Protein AF-A0A150HZQ1-F1 (afdb_monomer_lite)

Sequence (81 aa):
MQNDSNLNYVAHLIIETFTENGMDAPYIADKTQQFLGHHSKGESLEWACNFLDRKNQATLAEKLGVTVEMLRVTGKVLAKI

pLDDT: mean 91.67, std 12.23, range [39.03, 98.06]

Organism: NCBI:txid52133

Secondary structure (DSSP, 8-state):
---GGGS-HHHHHHHHHHHHTT--HHHHHHHHHHHHT--SHHHHHHHHHHH--HHHHHHHHHHTTS-HHHHHHHHHHHTT-

Foldseek 3Di:
DPPLVQADPLLVLLLVLCVVVPHDPVVSVVSSVVRSPPPDSLVSLLCCLPPDDPSSLCSSCVVVVHHSVVSVVSNVVVVPD

Radius of gyration: 12.19 Å; chains: 1; bounding box: 26×38×25 Å

Structure (mmCIF, N/CA/C/O backbone):
data_AF-A0A150HZQ1-F1
#
_entry.id   AF-A0A150HZQ1-F1
#
loop_
_atom_site.group_PDB
_atom_site.id
_atom_site.type_symbol
_atom_site.label_atom_id
_atom_site.label_alt_id
_atom_site.label_comp_id
_atom_site.label_asym_id
_atom_site.label_entity_id
_atom_site.label_seq_id
_atom_site.pdbx_PDB_ins_code
_atom_site.Cartn_x
_atom_site.Cartn_y
_atom_site.Cartn_z
_atom_site.occupancy
_atom_site.B_iso_or_equiv
_atom_site.auth_seq_id
_atom_site.auth_comp_id
_atom_site.auth_asym_id
_atom_site.auth_atom_id
_atom_site.pdbx_PDB_model_num
ATOM 1 N N . MET A 1 1 ? 9.560 18.186 -9.158 1.00 39.03 1 MET A N 1
ATOM 2 C CA . MET A 1 1 ? 8.481 17.229 -8.842 1.00 39.03 1 MET A CA 1
ATOM 3 C C . MET A 1 1 ? 8.793 15.980 -9.645 1.00 39.03 1 MET A C 1
ATOM 5 O O . MET A 1 1 ? 8.874 16.092 -10.861 1.00 39.03 1 MET A O 1
ATOM 9 N N . GLN A 1 2 ? 9.161 14.871 -8.995 1.00 44.47 2 GLN A N 1
ATOM 10 C CA . GLN A 1 2 ? 9.412 13.615 -9.712 1.00 44.47 2 GLN A CA 1
ATOM 11 C C . GLN A 1 2 ? 8.089 13.165 -10.343 1.00 44.47 2 GLN A C 1
ATOM 13 O O . GLN A 1 2 ? 7.048 13.238 -9.700 1.00 44.47 2 GLN A O 1
ATOM 18 N N . ASN A 1 3 ? 8.125 12.810 -11.627 1.00 46.00 3 ASN A N 1
ATOM 19 C CA . ASN A 1 3 ? 6.958 12.341 -12.365 1.00 46.00 3 ASN A CA 1
ATOM 20 C C . ASN A 1 3 ? 6.513 10.995 -11.784 1.00 46.00 3 ASN A C 1
ATOM 22 O O . ASN A 1 3 ? 7.003 9.949 -12.204 1.00 46.00 3 ASN A O 1
ATOM 26 N N . ASP A 1 4 ? 5.530 11.019 -10.889 1.00 56.81 4 ASP A N 1
ATOM 27 C CA . ASP A 1 4 ? 4.798 9.820 -10.475 1.00 56.81 4 ASP A CA 1
ATOM 28 C C . ASP A 1 4 ? 4.003 9.197 -11.645 1.00 56.81 4 ASP A C 1
ATOM 30 O O . ASP A 1 4 ? 3.377 8.162 -11.469 1.00 56.81 4 ASP A O 1
ATOM 34 N N . SER A 1 5 ? 4.039 9.770 -12.861 1.00 60.78 5 SER A N 1
ATOM 35 C CA . SER A 1 5 ? 3.230 9.346 -14.018 1.00 60.78 5 SER A CA 1
ATOM 36 C C . SER A 1 5 ? 3.462 7.907 -14.492 1.00 60.78 5 SER A C 1
ATOM 38 O O . SER A 1 5 ? 2.732 7.442 -15.362 1.00 60.78 5 SER A O 1
ATOM 40 N N . ASN A 1 6 ? 4.484 7.223 -13.972 1.00 84.88 6 ASN A N 1
ATOM 41 C CA . ASN A 1 6 ? 4.801 5.837 -14.311 1.00 84.88 6 ASN A CA 1
ATOM 42 C C . ASN A 1 6 ? 4.361 4.832 -13.239 1.00 84.88 6 ASN A C 1
ATOM 44 O O . ASN A 1 6 ? 4.440 3.628 -13.481 1.00 84.88 6 ASN A O 1
ATOM 48 N N . LEU A 1 7 ? 3.903 5.284 -12.066 1.00 92.75 7 LEU A N 1
ATOM 49 C CA . LEU A 1 7 ? 3.373 4.367 -11.067 1.00 92.75 7 LEU A CA 1
ATOM 50 C C . LEU A 1 7 ? 2.072 3.753 -11.584 1.00 92.75 7 LEU A C 1
ATOM 52 O O . LEU A 1 7 ? 1.196 4.411 -12.148 1.00 92.75 7 LEU A O 1
A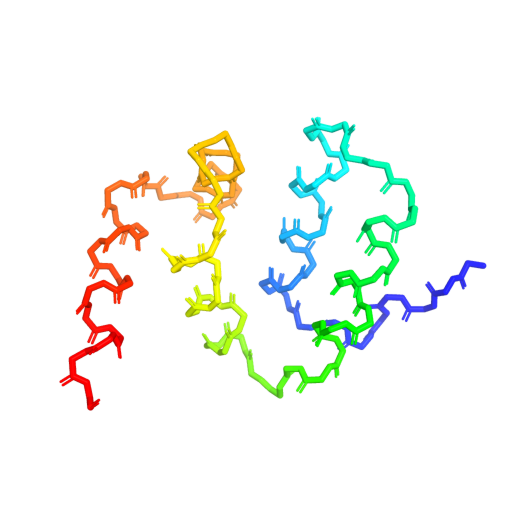TOM 56 N N . ASN A 1 8 ? 1.910 2.453 -11.362 1.00 94.88 8 ASN A N 1
ATOM 57 C CA . ASN A 1 8 ? 0.610 1.852 -11.589 1.00 94.88 8 ASN A CA 1
ATOM 58 C C . ASN A 1 8 ? -0.386 2.358 -10.526 1.00 94.88 8 ASN A C 1
ATOM 60 O O . ASN A 1 8 ? -0.018 2.751 -9.423 1.00 94.88 8 ASN A O 1
ATOM 64 N N . TYR A 1 9 ? -1.676 2.313 -10.858 1.00 95.06 9 TYR A N 1
ATOM 65 C CA . TYR A 1 9 ? -2.743 2.818 -9.986 1.00 95.06 9 TYR A CA 1
ATOM 66 C C . TYR A 1 9 ? -2.691 2.311 -8.530 1.00 95.06 9 TYR A C 1
ATOM 68 O O . TYR A 1 9 ? -2.915 3.091 -7.613 1.00 95.06 9 TYR A O 1
ATOM 76 N N . VAL A 1 10 ? -2.364 1.033 -8.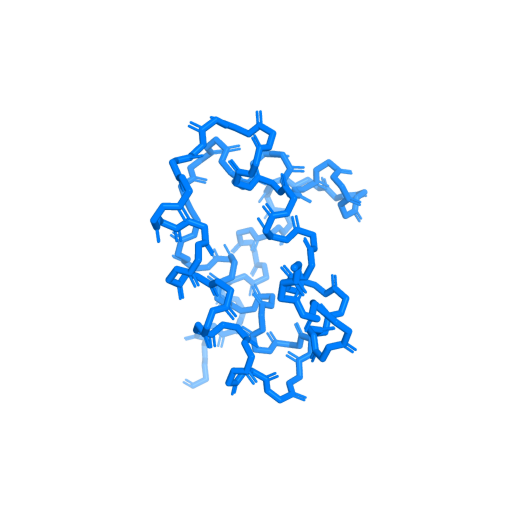295 1.00 96.25 10 VAL A N 1
ATOM 77 C CA . VAL A 1 10 ? -2.291 0.492 -6.924 1.00 96.25 10 VAL A CA 1
ATOM 78 C C . VAL A 1 10 ? -1.073 1.054 -6.192 1.00 96.25 10 VAL A C 1
ATOM 80 O O . VAL A 1 10 ? -1.192 1.445 -5.036 1.00 96.25 10 VAL A O 1
ATOM 83 N N . ALA A 1 11 ? 0.073 1.165 -6.867 1.00 97.12 11 ALA A N 1
ATOM 84 C CA . ALA A 1 11 ? 1.255 1.813 -6.305 1.00 97.12 11 ALA A CA 1
ATOM 85 C C . ALA A 1 11 ? 0.991 3.270 -5.897 1.00 97.12 11 ALA A C 1
ATOM 87 O O . ALA A 1 11 ? 1.383 3.669 -4.803 1.00 97.12 11 ALA A O 1
ATOM 88 N N . HIS A 1 12 ? 0.269 4.038 -6.720 1.00 96.94 12 HIS A N 1
ATOM 89 C CA . HIS A 1 12 ? -0.144 5.397 -6.359 1.00 96.94 12 HIS A CA 1
ATOM 90 C C . HIS A 1 12 ? -0.936 5.432 -5.045 1.00 96.94 12 HIS A C 1
ATOM 92 O O . HIS A 1 12 ? -0.594 6.202 -4.151 1.00 96.94 12 HIS A O 1
ATOM 98 N N . LEU A 1 13 ? -1.934 4.558 -4.882 1.00 97.38 13 LEU A N 1
ATOM 99 C CA . LEU A 1 13 ? -2.732 4.501 -3.650 1.00 97.38 13 LEU A CA 1
ATOM 100 C C . LEU A 1 13 ? -1.900 4.113 -2.418 1.00 97.38 13 LEU A C 1
ATOM 102 O O . LEU A 1 13 ? -2.172 4.587 -1.312 1.00 97.38 13 LEU A O 1
ATOM 106 N N . ILE A 1 14 ? -0.878 3.271 -2.590 1.00 97.75 14 ILE A N 1
ATOM 107 C CA . ILE A 1 14 ? 0.049 2.915 -1.507 1.00 97.75 14 ILE A CA 1
ATOM 108 C C . ILE A 1 14 ? 0.889 4.135 -1.100 1.00 97.75 14 ILE A C 1
ATOM 110 O O . ILE A 1 14 ? 1.023 4.420 0.089 1.00 97.75 14 ILE A O 1
ATOM 114 N N . ILE A 1 15 ? 1.419 4.892 -2.063 1.00 97.69 15 ILE A N 1
ATOM 115 C CA . ILE A 1 15 ? 2.196 6.110 -1.784 1.00 97.69 15 ILE A CA 1
ATOM 116 C C . ILE A 1 15 ? 1.341 7.194 -1.113 1.00 97.69 15 ILE A C 1
ATOM 118 O O . ILE A 1 15 ? 1.776 7.812 -0.136 1.00 97.69 15 ILE A O 1
ATOM 122 N N . GLU A 1 16 ? 0.102 7.387 -1.566 1.00 97.12 16 GLU A N 1
ATOM 123 C CA . GLU A 1 16 ? -0.849 8.273 -0.889 1.00 97.12 16 GLU A CA 1
ATOM 124 C C . GLU A 1 16 ? -1.111 7.823 0.549 1.00 97.12 16 GLU A C 1
ATOM 126 O O . GLU A 1 16 ? -1.118 8.646 1.459 1.00 97.12 16 GLU A O 1
ATOM 131 N N . THR A 1 17 ? -1.256 6.513 0.771 1.00 98.00 17 THR A N 1
ATOM 132 C CA . THR A 1 17 ? -1.445 5.944 2.110 1.00 98.00 17 THR A CA 1
ATOM 133 C C . THR A 1 17 ? -0.281 6.292 3.038 1.00 98.00 17 THR A C 1
ATOM 135 O O . THR A 1 17 ? -0.503 6.699 4.178 1.00 98.00 17 THR A O 1
ATOM 138 N N . PHE A 1 18 ? 0.964 6.186 2.563 1.00 97.88 18 PHE A N 1
ATOM 139 C CA . PHE A 1 18 ? 2.134 6.585 3.349 1.00 97.88 18 PHE A CA 1
ATOM 140 C C . PHE A 1 18 ? 2.143 8.079 3.665 1.00 97.88 18 PHE A C 1
ATOM 142 O O . PHE A 1 18 ? 2.445 8.462 4.796 1.00 97.88 18 PHE A O 1
ATOM 149 N N . THR A 1 19 ? 1.766 8.905 2.690 1.00 96.50 19 THR A N 1
ATOM 150 C CA . THR A 1 19 ? 1.678 10.361 2.849 1.00 96.50 19 THR A CA 1
ATOM 151 C C . THR A 1 19 ? 0.638 10.737 3.906 1.00 96.50 19 THR A C 1
ATOM 153 O O . THR A 1 19 ? 0.944 11.473 4.842 1.00 96.50 19 THR A O 1
ATOM 156 N N . GLU A 1 20 ? -0.570 10.176 3.823 1.00 96.75 20 GLU A N 1
ATOM 157 C CA . GLU A 1 20 ? -1.663 10.419 4.776 1.00 96.75 20 GLU A CA 1
ATOM 158 C C . GLU A 1 20 ? -1.335 9.920 6.185 1.00 96.75 20 GLU A C 1
ATOM 160 O O . GLU A 1 20 ? -1.710 10.541 7.180 1.00 96.75 20 GLU A O 1
ATOM 165 N N . ASN A 1 21 ? -0.584 8.822 6.288 1.00 97.25 21 ASN A N 1
ATOM 166 C CA . ASN A 1 21 ? -0.173 8.272 7.573 1.00 97.25 21 ASN A CA 1
ATOM 167 C C . ASN A 1 21 ? 1.058 8.949 8.184 1.00 97.25 21 ASN A C 1
ATOM 169 O O . ASN A 1 21 ? 1.435 8.564 9.300 1.00 97.25 21 ASN A O 1
ATOM 173 N N . GLY A 1 22 ? 1.619 9.963 7.516 1.00 96.38 22 GLY A N 1
ATOM 174 C CA . GLY A 1 22 ? 2.701 10.804 8.024 1.00 96.38 22 GLY A CA 1
ATOM 175 C C . GLY A 1 22 ? 4.088 10.173 7.921 1.00 96.38 22 GLY A C 1
ATOM 176 O O . GLY A 1 22 ? 4.948 10.482 8.744 1.00 96.38 22 GLY A O 1
ATOM 177 N N . MET A 1 23 ? 4.301 9.273 6.956 1.00 96.44 23 MET A N 1
ATOM 178 C CA . MET A 1 23 ? 5.637 8.744 6.673 1.00 96.44 23 MET A CA 1
ATOM 179 C C . MET A 1 23 ? 6.552 9.853 6.149 1.00 96.44 23 MET A C 1
ATOM 181 O O . MET A 1 23 ? 6.104 10.793 5.490 1.00 96.44 23 MET A O 1
ATOM 185 N N . ASP A 1 24 ? 7.845 9.750 6.447 1.00 96.88 24 ASP A N 1
ATOM 186 C CA . ASP A 1 24 ? 8.808 10.763 6.034 1.00 96.88 24 ASP A CA 1
ATOM 187 C C . ASP A 1 24 ? 9.094 10.734 4.521 1.00 96.88 24 ASP A C 1
ATOM 189 O O . ASP A 1 24 ? 8.904 9.733 3.824 1.00 96.88 24 ASP A O 1
ATOM 193 N N . ALA A 1 25 ? 9.541 11.878 3.998 1.00 94.88 25 ALA A N 1
ATOM 194 C CA . ALA A 1 25 ? 9.813 12.038 2.574 1.00 94.88 25 ALA A CA 1
ATOM 195 C C . ALA A 1 25 ? 10.903 11.081 2.040 1.00 94.88 25 ALA A C 1
ATOM 197 O O . ALA A 1 25 ? 10.711 10.564 0.938 1.00 94.88 25 ALA A O 1
ATOM 198 N N . PRO A 1 26 ? 12.011 10.800 2.764 1.00 97.19 26 PRO A N 1
ATOM 199 C CA . PRO A 1 26 ? 12.968 9.768 2.359 1.00 97.19 26 PRO A CA 1
ATOM 200 C C . PRO A 1 26 ? 12.344 8.379 2.187 1.00 97.19 26 PRO A C 1
ATOM 202 O O . PRO A 1 26 ? 12.598 7.721 1.180 1.00 97.19 26 PRO A O 1
ATOM 205 N N . TYR A 1 27 ? 11.497 7.953 3.124 1.00 95.38 27 TYR A N 1
ATOM 206 C CA . TYR A 1 27 ? 10.788 6.679 3.056 1.00 95.38 27 TYR A CA 1
ATOM 207 C C . TYR A 1 27 ? 9.833 6.629 1.863 1.00 95.38 27 TYR A C 1
ATOM 209 O O . TYR A 1 27 ? 9.821 5.655 1.112 1.00 95.38 27 TYR A O 1
ATOM 217 N N . ILE A 1 28 ? 9.049 7.692 1.660 1.00 96.44 28 ILE A N 1
ATOM 218 C CA . ILE A 1 28 ? 8.124 7.785 0.526 1.00 96.44 28 ILE A CA 1
ATOM 219 C C . ILE A 1 28 ? 8.899 7.734 -0.795 1.00 96.44 28 ILE A C 1
ATOM 221 O O . ILE A 1 28 ? 8.521 6.979 -1.685 1.00 96.44 28 ILE A O 1
ATOM 225 N N . ALA A 1 29 ? 10.012 8.463 -0.910 1.00 96.00 29 ALA A N 1
ATOM 226 C CA . ALA A 1 29 ? 10.848 8.454 -2.108 1.00 96.00 29 ALA A CA 1
ATOM 227 C C . ALA A 1 29 ? 11.444 7.063 -2.394 1.00 96.00 29 ALA A C 1
ATOM 229 O O . ALA A 1 29 ? 11.397 6.612 -3.538 1.00 96.00 29 ALA A O 1
ATOM 230 N N . ASP A 1 30 ? 11.950 6.365 -1.370 1.00 96.69 30 ASP A N 1
ATOM 231 C CA . ASP A 1 30 ? 12.437 4.982 -1.483 1.00 96.69 30 ASP A CA 1
ATOM 232 C C . ASP A 1 30 ? 11.344 4.039 -2.004 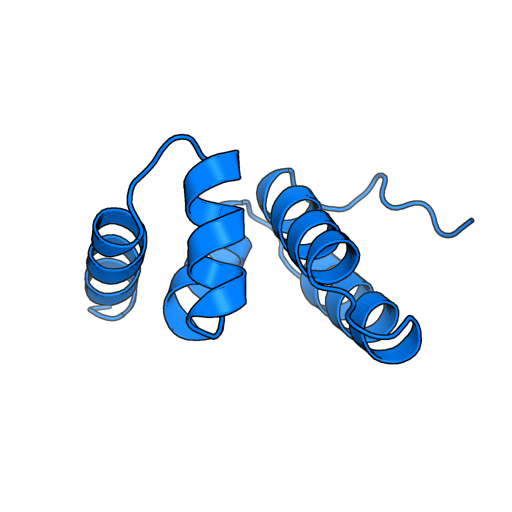1.00 96.69 30 ASP A C 1
ATOM 234 O O . ASP A 1 30 ? 11.542 3.314 -2.981 1.00 96.69 30 ASP A O 1
ATOM 238 N N . LYS A 1 31 ? 10.148 4.096 -1.409 1.00 96.12 31 LYS A N 1
ATOM 239 C CA . LYS A 1 31 ? 9.012 3.260 -1.818 1.00 96.12 31 LYS A CA 1
ATOM 240 C C . LYS A 1 31 ? 8.520 3.609 -3.218 1.00 96.12 31 LYS A C 1
ATOM 242 O O . LYS A 1 31 ? 8.207 2.702 -3.984 1.00 96.12 31 LYS A O 1
ATOM 247 N N . THR A 1 32 ? 8.506 4.886 -3.593 1.00 95.62 32 THR A N 1
ATOM 248 C CA . THR A 1 32 ? 8.180 5.310 -4.960 1.00 95.62 32 THR A CA 1
ATOM 249 C C . THR A 1 32 ? 9.160 4.703 -5.959 1.00 95.62 32 THR A C 1
ATOM 251 O O . THR A 1 32 ? 8.724 4.117 -6.948 1.00 95.62 32 THR A O 1
ATOM 254 N N . GLN A 1 33 ? 10.471 4.755 -5.691 1.00 95.56 33 GLN A N 1
ATOM 255 C CA . GLN A 1 33 ? 11.473 4.113 -6.553 1.00 95.56 33 GLN A CA 1
ATOM 256 C C . GLN A 1 33 ? 11.281 2.595 -6.628 1.00 95.56 33 GLN A C 1
ATOM 258 O O . GLN A 1 33 ? 11.341 2.026 -7.716 1.00 95.56 33 GLN A O 1
ATOM 263 N N . GLN A 1 34 ? 10.980 1.947 -5.501 1.00 95.62 34 GLN A N 1
ATOM 264 C CA . GLN A 1 34 ? 10.667 0.521 -5.466 1.00 95.62 34 GLN A CA 1
ATOM 265 C C . GLN A 1 34 ? 9.469 0.181 -6.373 1.00 95.62 34 GLN A C 1
ATOM 267 O O . GLN A 1 34 ? 9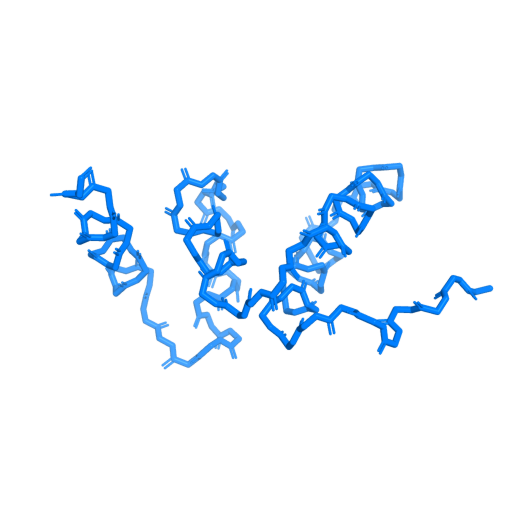.547 -0.740 -7.186 1.00 95.62 34 GLN A O 1
ATOM 272 N N . PHE A 1 35 ? 8.369 0.933 -6.277 1.00 96.31 35 PHE A N 1
ATOM 273 C CA . PHE A 1 35 ? 7.153 0.647 -7.041 1.00 96.31 35 PHE A CA 1
ATOM 274 C C . PHE A 1 35 ? 7.219 1.033 -8.516 1.00 96.31 35 PHE A C 1
ATOM 276 O O . PHE A 1 35 ? 6.454 0.483 -9.306 1.00 96.31 35 PHE A O 1
ATOM 283 N N . LEU A 1 36 ? 8.138 1.913 -8.918 1.00 94.69 36 LEU A N 1
ATOM 284 C CA . LEU A 1 36 ? 8.442 2.121 -10.337 1.00 94.69 36 LEU A CA 1
ATOM 285 C C . LEU A 1 36 ? 8.990 0.846 -11.001 1.00 94.69 36 LEU A C 1
ATOM 287 O O . LEU A 1 36 ? 8.870 0.696 -12.214 1.00 94.69 36 LEU A O 1
ATOM 291 N N . GLY A 1 37 ? 9.550 -0.082 -10.217 1.00 93.56 37 GLY A N 1
ATOM 292 C CA . GLY A 1 37 ? 9.958 -1.408 -10.680 1.00 93.56 37 GLY A CA 1
ATOM 293 C C . GLY A 1 37 ? 8.821 -2.431 -10.786 1.00 93.56 37 GLY A C 1
ATOM 294 O O . GLY A 1 37 ? 9.056 -3.518 -11.299 1.00 93.56 37 GLY A O 1
ATOM 295 N N . HIS A 1 38 ? 7.608 -2.121 -10.313 1.00 94.06 38 HIS A N 1
ATOM 296 C CA . HIS A 1 38 ? 6.469 -3.038 -10.402 1.00 94.06 38 HIS A CA 1
ATOM 297 C C . HIS A 1 38 ? 5.781 -2.890 -11.761 1.00 94.06 38 HIS A C 1
ATOM 299 O O . HIS A 1 38 ? 5.224 -1.836 -12.086 1.00 94.06 38 HIS A O 1
ATOM 305 N N . HIS A 1 39 ? 5.762 -3.965 -12.544 1.00 90.12 39 HIS A N 1
ATOM 306 C CA . HIS A 1 39 ? 5.238 -3.960 -13.909 1.00 90.12 39 HIS A CA 1
ATOM 307 C C . HIS A 1 39 ? 3.715 -4.109 -13.967 1.00 90.12 39 HIS A C 1
ATOM 309 O O . HIS A 1 39 ? 3.093 -3.803 -14.987 1.00 90.12 39 HIS A O 1
ATOM 315 N N . SER A 1 40 ? 3.092 -4.551 -12.873 1.00 93.75 40 SER A N 1
ATOM 316 C CA . SER A 1 40 ? 1.653 -4.773 -12.807 1.00 93.75 40 SER A CA 1
ATOM 317 C C . SER A 1 40 ? 1.022 -4.251 -11.517 1.00 93.75 40 SER A C 1
ATOM 319 O O . SER A 1 40 ? 1.642 -4.153 -10.459 1.00 93.75 40 SER A O 1
ATOM 321 N N . LYS A 1 41 ? -0.282 -3.960 -11.594 1.00 95.12 41 LYS A N 1
ATOM 322 C CA . LYS A 1 41 ? -1.103 -3.649 -10.411 1.00 95.12 41 LYS A CA 1
ATOM 323 C C . LYS A 1 41 ? -1.131 -4.825 -9.425 1.00 95.12 41 LYS A C 1
ATOM 325 O O . LYS A 1 41 ? -1.252 -4.602 -8.225 1.00 95.12 41 LYS A O 1
ATOM 330 N N . GLY A 1 42 ? -1.021 -6.052 -9.945 1.00 94.19 42 GLY A N 1
ATOM 331 C CA . GLY A 1 42 ? -0.978 -7.285 -9.163 1.00 94.19 42 GLY A CA 1
ATOM 332 C C . GLY A 1 42 ? 0.244 -7.345 -8.254 1.00 94.19 42 GLY A C 1
ATOM 333 O O . GLY A 1 42 ? 0.072 -7.556 -7.063 1.00 94.19 42 GLY A O 1
ATOM 334 N N . GLU A 1 43 ? 1.437 -7.047 -8.772 1.00 94.94 43 GLU A N 1
ATOM 335 C CA . GLU A 1 43 ? 2.674 -6.998 -7.971 1.00 94.94 43 GLU A CA 1
ATOM 336 C C . GLU A 1 43 ? 2.591 -5.967 -6.837 1.00 94.94 43 GLU A C 1
ATOM 338 O O . GLU A 1 43 ? 2.990 -6.226 -5.703 1.00 94.94 43 GLU A O 1
ATOM 343 N N . SER A 1 44 ? 2.045 -4.776 -7.107 1.00 96.69 44 SER A N 1
ATOM 344 C CA . SER A 1 44 ? 1.842 -3.762 -6.060 1.00 96.69 44 SER A CA 1
ATOM 345 C C . SER A 1 44 ? 0.812 -4.190 -5.017 1.00 96.69 44 SER A C 1
ATOM 347 O O . SER A 1 44 ? 1.016 -3.941 -3.830 1.00 96.69 44 SER A O 1
ATOM 349 N N . LEU A 1 45 ? -0.270 -4.853 -5.434 1.00 96.12 45 LEU A N 1
ATOM 350 C CA . LEU A 1 45 ? -1.280 -5.369 -4.513 1.00 96.12 45 LEU A CA 1
ATOM 351 C C . LEU A 1 45 ? -0.729 -6.513 -3.657 1.00 96.12 45 LEU A C 1
ATOM 353 O O . LEU A 1 45 ? -0.925 -6.515 -2.446 1.00 96.12 45 LEU A O 1
ATOM 357 N N . GLU A 1 46 ? -0.007 -7.451 -4.268 1.00 95.19 46 GLU A N 1
ATOM 358 C CA . GLU A 1 46 ? 0.676 -8.538 -3.571 1.00 95.19 46 GLU A CA 1
ATOM 359 C C . GLU A 1 46 ? 1.617 -7.985 -2.505 1.00 95.19 46 GLU A C 1
ATOM 361 O O . GLU A 1 46 ? 1.571 -8.411 -1.347 1.00 95.19 46 GLU A O 1
ATOM 366 N N . TRP A 1 47 ? 2.423 -6.987 -2.871 1.00 96.00 47 TRP A N 1
ATOM 367 C CA . TRP A 1 47 ? 3.306 -6.333 -1.922 1.00 96.00 47 TRP A CA 1
ATOM 368 C C . TRP A 1 47 ? 2.515 -5.696 -0.774 1.00 96.00 47 TRP A C 1
ATOM 370 O O . TRP A 1 47 ? 2.818 -5.921 0.398 1.00 96.00 47 TRP A O 1
ATOM 380 N N . ALA A 1 48 ? 1.450 -4.955 -1.083 1.00 96.44 48 ALA A N 1
ATOM 381 C CA . ALA A 1 48 ? 0.641 -4.293 -0.067 1.00 96.44 48 ALA A CA 1
ATOM 382 C C . ALA A 1 48 ? 0.002 -5.278 0.923 1.00 96.44 48 ALA A C 1
ATOM 384 O O . ALA A 1 48 ? 0.003 -5.044 2.134 1.00 96.44 48 ALA A O 1
ATOM 385 N N . CYS A 1 49 ? -0.511 -6.402 0.421 1.00 94.94 49 CYS A N 1
ATOM 386 C CA . CYS A 1 49 ? -1.130 -7.442 1.234 1.00 94.94 49 CYS A CA 1
ATOM 387 C C . CYS A 1 49 ? -0.148 -8.104 2.211 1.00 94.94 49 CYS A C 1
ATOM 389 O O . CYS A 1 49 ? -0.561 -8.502 3.302 1.00 94.94 49 CYS A O 1
ATOM 391 N N . ASN A 1 50 ? 1.128 -8.219 1.834 1.00 91.69 50 ASN A N 1
ATOM 392 C CA . ASN A 1 50 ? 2.128 -8.964 2.599 1.00 91.69 50 ASN A CA 1
ATOM 393 C C . ASN A 1 50 ? 3.030 -8.083 3.479 1.00 91.69 50 ASN A C 1
ATOM 395 O O . ASN A 1 50 ? 3.475 -8.548 4.527 1.00 91.69 50 ASN A O 1
ATOM 399 N N . PHE A 1 51 ? 3.289 -6.829 3.090 1.00 94.00 51 PHE A N 1
ATOM 400 C CA . PHE A 1 51 ? 4.323 -5.998 3.725 1.00 94.00 51 PHE A CA 1
ATOM 401 C C . PHE A 1 51 ? 3.811 -4.738 4.431 1.00 94.00 51 PHE A C 1
ATOM 403 O O . PHE A 1 51 ? 4.556 -4.154 5.218 1.00 94.00 51 PHE A O 1
ATOM 410 N N . LEU A 1 52 ? 2.566 -4.305 4.199 1.00 94.88 52 LEU A N 1
ATOM 411 C CA . LEU A 1 52 ? 2.026 -3.160 4.935 1.00 94.88 52 LEU A CA 1
ATOM 412 C C . LEU A 1 52 ? 1.740 -3.511 6.397 1.00 94.88 52 LEU A C 1
ATOM 414 O O . LEU A 1 52 ? 1.167 -4.555 6.712 1.00 94.88 52 LEU A O 1
ATOM 418 N N . ASP A 1 53 ? 2.071 -2.583 7.293 1.00 93.94 53 ASP A N 1
ATOM 419 C CA . ASP A 1 53 ? 1.630 -2.648 8.682 1.00 93.94 53 ASP A CA 1
ATOM 420 C C . ASP A 1 53 ? 0.109 -2.443 8.817 1.00 93.94 53 ASP A C 1
ATOM 422 O O . ASP A 1 53 ? -0.591 -2.046 7.883 1.00 93.94 53 ASP A O 1
ATOM 426 N N . ARG A 1 54 ? -0.422 -2.682 10.022 1.00 93.44 54 ARG A N 1
ATOM 427 C CA . ARG A 1 54 ? -1.867 -2.594 10.285 1.00 93.44 54 ARG A CA 1
ATOM 428 C C . ARG A 1 54 ? -2.465 -1.210 10.010 1.00 93.44 54 ARG A C 1
ATOM 430 O O . ARG A 1 54 ? -3.623 -1.155 9.607 1.00 93.44 54 ARG A O 1
ATOM 437 N N . LYS A 1 55 ? -1.725 -0.123 10.259 1.00 96.12 55 LYS A N 1
ATOM 438 C CA . LYS A 1 55 ? -2.216 1.251 10.070 1.00 96.12 55 LYS A CA 1
ATOM 439 C C . LYS A 1 55 ? -2.356 1.535 8.576 1.00 96.12 55 LYS A C 1
ATOM 441 O O . LYS A 1 55 ? -3.429 1.917 8.124 1.00 96.12 55 LYS A O 1
ATOM 446 N N . ASN A 1 56 ? -1.311 1.247 7.807 1.00 97.06 56 ASN A N 1
ATOM 447 C CA . ASN A 1 56 ? -1.313 1.435 6.361 1.00 97.06 56 ASN A CA 1
ATOM 448 C C . ASN A 1 56 ? -2.280 0.482 5.643 1.00 97.06 56 ASN A C 1
ATOM 450 O O . ASN A 1 56 ? -2.943 0.888 4.694 1.00 97.06 56 ASN A O 1
ATOM 454 N N . GLN A 1 57 ? -2.439 -0.758 6.117 1.00 96.25 57 GLN A N 1
ATOM 455 C CA . GLN A 1 57 ? -3.460 -1.670 5.585 1.00 96.25 57 GLN A CA 1
ATOM 456 C C . GLN A 1 57 ? -4.880 -1.123 5.760 1.00 96.25 57 GLN A C 1
ATOM 458 O O . GLN A 1 57 ? -5.704 -1.311 4.870 1.00 96.25 57 GLN A O 1
ATOM 463 N N . ALA A 1 58 ? -5.180 -0.466 6.886 1.00 97.62 58 ALA A N 1
ATOM 464 C CA . ALA A 1 58 ? -6.500 0.113 7.129 1.00 97.62 58 ALA A CA 1
ATOM 465 C C . ALA A 1 58 ? -6.805 1.257 6.153 1.00 97.62 58 ALA A C 1
ATOM 467 O O . ALA A 1 58 ? -7.833 1.220 5.482 1.00 97.62 58 ALA A O 1
ATOM 468 N N . THR A 1 59 ? -5.879 2.207 6.013 1.00 98.06 59 THR A N 1
ATOM 469 C CA . THR A 1 59 ? -6.006 3.331 5.072 1.00 98.06 59 THR A CA 1
ATOM 470 C C . THR A 1 59 ? -6.114 2.854 3.621 1.00 98.06 59 THR A C 1
ATOM 472 O O . THR A 1 59 ? -6.987 3.302 2.880 1.00 98.06 59 THR A O 1
ATOM 475 N N . LEU A 1 60 ? -5.276 1.896 3.205 1.00 98.00 60 LEU A N 1
ATOM 476 C CA . LEU A 1 60 ? -5.337 1.365 1.844 1.00 98.00 60 LEU A CA 1
ATOM 477 C C . LEU A 1 60 ? -6.647 0.605 1.585 1.00 98.00 60 LEU A C 1
ATOM 479 O O . LEU A 1 60 ? -7.213 0.724 0.500 1.00 98.00 60 LEU A O 1
ATOM 483 N N . ALA A 1 61 ? -7.141 -0.166 2.559 1.00 97.62 61 ALA A N 1
ATOM 484 C CA . ALA A 1 61 ? -8.412 -0.878 2.430 1.00 97.62 61 ALA A CA 1
ATOM 485 C C . ALA A 1 61 ? -9.578 0.092 2.198 1.00 97.62 61 ALA A C 1
ATOM 487 O O . ALA A 1 61 ? -10.385 -0.136 1.298 1.00 97.62 61 ALA A O 1
ATOM 488 N N . GLU A 1 62 ? -9.618 1.199 2.943 1.00 97.88 62 GLU A N 1
ATOM 489 C CA . GLU A 1 62 ? -10.611 2.260 2.761 1.00 97.88 62 GLU A CA 1
ATOM 490 C C . GLU A 1 62 ? -10.536 2.870 1.354 1.00 97.88 62 GLU A C 1
ATOM 492 O O . GLU A 1 62 ? -11.548 2.922 0.655 1.00 97.88 62 GLU A O 1
ATOM 497 N N . LYS A 1 63 ? -9.331 3.224 0.886 1.00 96.62 63 LYS A N 1
ATOM 498 C CA . LYS A 1 63 ? -9.105 3.747 -0.476 1.00 96.62 63 LYS A CA 1
ATOM 499 C C . LYS A 1 63 ? -9.548 2.781 -1.576 1.00 96.62 63 LYS A C 1
ATOM 501 O O . LYS A 1 63 ? -10.035 3.211 -2.618 1.00 96.62 63 LYS A O 1
ATOM 506 N N . LEU A 1 64 ? -9.374 1.479 -1.357 1.00 95.62 64 LEU A N 1
ATOM 507 C CA . LEU A 1 64 ? -9.778 0.427 -2.291 1.00 95.62 64 LEU A CA 1
ATOM 508 C C . LEU A 1 64 ? -11.268 0.055 -2.181 1.00 95.62 64 LEU A C 1
ATOM 510 O O . LEU A 1 64 ? -11.745 -0.745 -2.985 1.00 95.62 64 LEU A O 1
ATOM 514 N N . GLY A 1 65 ? -12.005 0.596 -1.205 1.00 96.81 65 GLY A N 1
ATOM 515 C CA . GLY A 1 65 ? -13.406 0.242 -0.961 1.00 96.81 65 GLY A CA 1
ATOM 516 C C . GLY A 1 65 ? -13.594 -1.193 -0.457 1.00 96.81 65 GLY A C 1
ATOM 517 O O . GLY A 1 65 ? -14.624 -1.813 -0.721 1.00 96.81 65 GLY A O 1
ATOM 518 N N . VAL A 1 66 ? -12.598 -1.744 0.242 1.00 96.56 66 VAL A N 1
ATOM 519 C CA . VAL A 1 66 ? -12.603 -3.114 0.773 1.00 96.56 66 VAL A CA 1
ATOM 520 C C . VAL A 1 66 ? -12.356 -3.127 2.278 1.00 96.56 66 VAL A C 1
ATOM 522 O O . VAL A 1 66 ? -12.043 -2.119 2.905 1.00 96.56 66 VAL A O 1
ATOM 525 N N . THR A 1 67 ? -12.474 -4.304 2.884 1.00 97.25 67 THR A N 1
ATOM 526 C CA . THR A 1 67 ? -12.086 -4.497 4.286 1.00 97.25 67 THR A CA 1
ATOM 527 C C . THR A 1 67 ? -10.625 -4.930 4.397 1.00 97.25 67 THR A C 1
ATOM 529 O O . THR A 1 67 ? -10.081 -5.583 3.505 1.00 97.25 67 THR A O 1
ATOM 532 N N . VAL A 1 68 ? -9.996 -4.656 5.544 1.00 96.00 68 VAL A N 1
ATOM 533 C CA . VAL A 1 68 ? -8.648 -5.169 5.854 1.00 96.00 68 VAL A CA 1
ATOM 534 C C . VAL A 1 68 ? -8.594 -6.698 5.765 1.00 96.00 68 VAL A C 1
ATOM 536 O O . VAL A 1 68 ? -7.587 -7.260 5.338 1.00 96.00 68 VAL A O 1
ATOM 539 N N . GLU A 1 69 ? -9.678 -7.391 6.124 1.00 96.00 69 GLU A N 1
ATOM 540 C CA . GLU A 1 69 ? -9.727 -8.852 6.032 1.00 96.00 69 GLU A CA 1
ATOM 541 C C . GLU A 1 69 ? -9.670 -9.339 4.578 1.00 96.00 69 GLU A C 1
ATOM 543 O O . GLU A 1 69 ? -8.961 -10.301 4.291 1.00 96.00 69 GLU A O 1
ATOM 548 N N . MET A 1 70 ? -10.313 -8.640 3.637 1.00 96.06 70 MET A N 1
ATOM 549 C CA . MET A 1 70 ? -10.205 -8.958 2.206 1.00 96.06 70 MET A CA 1
ATOM 550 C C . MET A 1 70 ? -8.764 -8.822 1.699 1.00 96.06 70 MET A C 1
ATOM 552 O O . MET A 1 70 ? -8.302 -9.689 0.954 1.00 96.06 70 MET A O 1
ATOM 556 N N . LEU A 1 71 ? -8.018 -7.802 2.144 1.00 95.06 71 LEU A N 1
ATOM 557 C CA . LEU A 1 71 ? -6.593 -7.669 1.811 1.00 95.06 71 LEU A CA 1
ATOM 558 C C . LEU A 1 71 ? -5.762 -8.821 2.387 1.00 95.06 71 LEU A C 1
ATOM 560 O O . LEU A 1 71 ? -4.926 -9.388 1.686 1.00 95.06 71 LEU A O 1
ATOM 564 N N . ARG A 1 72 ? -6.018 -9.223 3.637 1.00 92.00 72 ARG A N 1
ATOM 565 C CA . ARG A 1 72 ? -5.312 -10.348 4.273 1.00 92.00 72 ARG A CA 1
ATOM 566 C C . ARG A 1 72 ? -5.600 -11.682 3.599 1.00 92.00 72 ARG A C 1
ATOM 568 O O . ARG A 1 72 ? -4.684 -12.480 3.409 1.00 92.00 72 ARG A O 1
ATOM 575 N N . VAL A 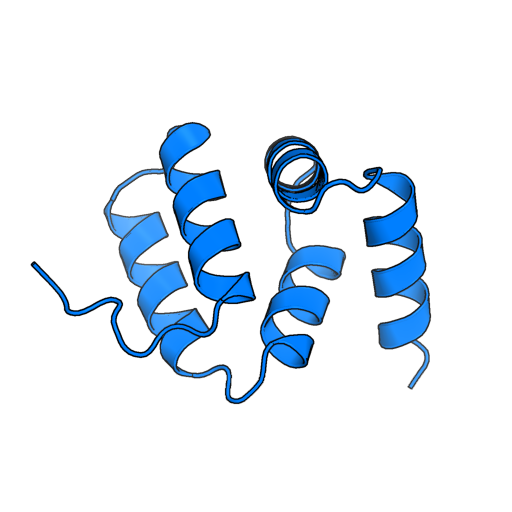1 73 ? -6.858 -11.942 3.249 1.00 93.88 73 VAL A N 1
ATOM 576 C CA . VAL A 1 73 ? -7.248 -13.148 2.507 1.00 93.88 73 VAL A CA 1
ATOM 577 C C . VAL A 1 73 ? -6.582 -13.156 1.134 1.00 93.88 73 VAL A C 1
ATOM 579 O O . VAL A 1 73 ? -6.015 -14.177 0.756 1.00 93.88 73 VAL A O 1
ATOM 582 N N . THR A 1 74 ? -6.567 -12.019 0.437 1.00 92.88 74 THR A N 1
ATOM 583 C CA . THR A 1 74 ? -5.875 -11.874 -0.854 1.00 92.88 74 THR A CA 1
ATOM 584 C C . THR A 1 74 ? -4.387 -12.204 -0.722 1.00 92.88 74 THR A C 1
ATOM 586 O O . THR A 1 74 ? -3.893 -13.047 -1.465 1.00 92.88 74 THR A O 1
ATOM 589 N N . GLY A 1 75 ? -3.691 -11.657 0.284 1.00 91.31 75 GLY A N 1
ATOM 590 C CA . GLY A 1 75 ? -2.284 -11.986 0.555 1.00 91.31 75 GLY A CA 1
ATOM 591 C C . GLY A 1 75 ? -2.042 -13.479 0.784 1.00 91.31 75 GLY A C 1
ATOM 592 O O . GLY A 1 75 ? -1.147 -14.062 0.179 1.00 91.31 75 GLY A O 1
ATOM 593 N N . LYS A 1 76 ? -2.900 -14.138 1.577 1.00 90.88 76 LYS A N 1
ATOM 594 C CA . LYS A 1 76 ? -2.831 -15.594 1.806 1.00 90.88 76 LYS A CA 1
ATOM 595 C C . LYS A 1 76 ? -3.030 -16.415 0.530 1.00 90.88 76 LYS A C 1
ATOM 597 O O . LYS A 1 76 ? -2.493 -17.513 0.446 1.00 90.88 76 LYS A O 1
ATOM 602 N N . VAL A 1 77 ? -3.854 -15.945 -0.407 1.00 91.38 77 VAL A N 1
ATOM 603 C CA . VAL A 1 77 ? -4.085 -16.629 -1.688 1.00 91.38 77 VAL A CA 1
ATOM 604 C C . VAL A 1 77 ? -2.890 -16.437 -2.617 1.00 91.38 77 VAL A C 1
ATOM 606 O O . VAL A 1 77 ? -2.429 -17.415 -3.195 1.00 91.38 77 VAL A O 1
ATOM 609 N N . LEU A 1 78 ? -2.361 -15.216 -2.716 1.00 87.75 78 LEU A N 1
ATOM 610 C CA . LEU A 1 78 ? -1.202 -14.909 -3.559 1.00 87.75 78 LEU A CA 1
ATOM 611 C C . LEU A 1 78 ? 0.068 -15.636 -3.086 1.00 87.75 78 LEU A C 1
ATOM 613 O O . LEU A 1 78 ? 0.830 -16.120 -3.910 1.00 87.75 78 LEU A O 1
ATOM 617 N N . ALA A 1 79 ? 0.242 -15.819 -1.774 1.00 83.44 79 ALA A N 1
ATOM 618 C CA . ALA A 1 79 ? 1.389 -16.527 -1.199 1.00 83.44 79 ALA A CA 1
ATOM 619 C C . ALA A 1 79 ? 1.352 -18.068 -1.337 1.00 83.44 79 ALA A C 1
ATOM 621 O O . ALA A 1 79 ? 2.272 -18.737 -0.876 1.00 83.44 79 ALA A O 1
ATOM 622 N N . LYS A 1 80 ? 0.285 -18.662 -1.896 1.00 81.00 80 LYS A N 1
ATOM 623 C CA . LYS A 1 80 ? 0.115 -20.128 -2.017 1.00 81.00 80 LYS A CA 1
ATOM 624 C C . LYS A 1 80 ? 0.700 -20.734 -3.303 1.00 81.00 80 LYS A C 1
ATOM 626 O O . LYS A 1 80 ? 0.350 -21.868 -3.634 1.00 81.00 80 LYS A O 1
ATOM 631 N N . ILE A 1 81 ? 1.534 -19.989 -4.022 1.00 55.66 81 ILE A N 1
ATOM 632 C CA . ILE A 1 81 ? 2.092 -20.377 -5.325 1.00 55.66 81 ILE A CA 1
ATOM 633 C C . ILE A 1 81 ? 3.510 -20.915 -5.150 1.00 55.66 81 ILE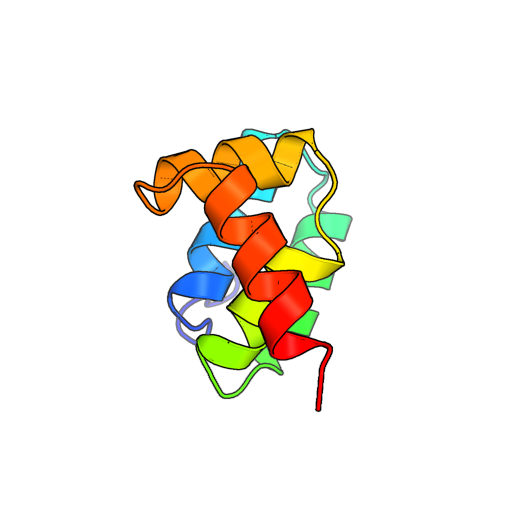 A C 1
ATOM 635 O O . ILE A 1 81 ? 4.301 -20.259 -4.438 1.00 55.66 81 ILE A O 1
#